Protein AF-A0A6J4H739-F1 (afdb_monomer_lite)

Structure (mmCIF, N/CA/C/O backbone):
data_AF-A0A6J4H739-F1
#
_entry.id   AF-A0A6J4H739-F1
#
loop_
_atom_site.group_PDB
_atom_site.id
_atom_site.type_symbol
_atom_site.label_atom_id
_atom_site.label_alt_id
_atom_site.label_comp_id
_atom_site.label_asym_id
_atom_site.label_entity_id
_atom_site.label_seq_id
_atom_site.pdbx_PDB_ins_code
_atom_site.Cartn_x
_atom_site.Cartn_y
_atom_site.Cartn_z
_atom_site.occupancy
_atom_site.B_iso_or_equiv
_atom_site.auth_seq_id
_atom_site.auth_comp_id
_atom_site.auth_asym_id
_atom_site.auth_atom_id
_atom_site.pdbx_PDB_model_num
ATOM 1 N N . SER A 1 1 ? -17.918 5.273 1.518 1.00 89.50 1 SER A N 1
ATOM 2 C CA . SER A 1 1 ? -17.869 4.591 0.202 1.00 89.50 1 SER A CA 1
ATOM 3 C C . SER A 1 1 ? -17.546 3.147 0.487 1.00 89.50 1 SER A C 1
ATOM 5 O O . SER A 1 1 ? -16.573 2.916 1.193 1.00 89.50 1 SER A O 1
ATOM 7 N N . LYS A 1 2 ? -18.307 2.193 -0.064 1.00 96.38 2 LYS A N 1
ATOM 8 C CA . LYS A 1 2 ? -18.131 0.759 0.223 1.00 96.38 2 LYS A CA 1
ATOM 9 C C . LYS A 1 2 ? -16.698 0.266 -0.025 1.00 96.38 2 LYS A C 1
ATOM 11 O O . LYS A 1 2 ? -16.213 -0.601 0.689 1.00 96.38 2 LYS A O 1
ATOM 16 N N . LEU A 1 3 ? -16.005 0.843 -1.010 1.00 96.38 3 LEU A N 1
ATOM 17 C CA . LEU A 1 3 ? -14.604 0.520 -1.291 1.00 96.38 3 LEU A CA 1
ATOM 18 C C . LEU A 1 3 ? -13.668 0.935 -0.148 1.00 96.38 3 LEU A C 1
ATOM 20 O O . LEU A 1 3 ? -12.768 0.182 0.204 1.00 96.38 3 LEU A O 1
ATOM 24 N N . TYR A 1 4 ? -13.888 2.119 0.427 1.00 97.12 4 TYR A N 1
ATOM 25 C CA . TYR A 1 4 ? -13.045 2.642 1.500 1.00 97.12 4 TYR A CA 1
ATOM 26 C C . TYR A 1 4 ? -13.166 1.794 2.768 1.00 97.12 4 TYR A C 1
ATOM 28 O O . TYR A 1 4 ? -12.153 1.447 3.351 1.00 97.12 4 TYR A O 1
ATOM 36 N N . GLU A 1 5 ? -14.381 1.382 3.137 1.00 98.19 5 GLU A N 1
ATOM 37 C CA . GLU A 1 5 ? -14.628 0.525 4.309 1.00 98.19 5 GLU A CA 1
ATOM 38 C C . GLU A 1 5 ? -13.943 -0.845 4.177 1.00 98.19 5 GLU A C 1
ATOM 40 O O . GLU A 1 5 ? -13.341 -1.351 5.123 1.00 98.19 5 GLU A O 1
ATOM 45 N N . VAL A 1 6 ? -13.992 -1.441 2.980 1.00 98.19 6 VAL A N 1
ATOM 46 C CA . VAL A 1 6 ? -13.293 -2.705 2.702 1.00 98.19 6 VAL A CA 1
ATOM 47 C C . VAL A 1 6 ? -11.778 -2.518 2.787 1.00 98.19 6 VAL A C 1
ATOM 49 O O . VAL A 1 6 ? -11.086 -3.373 3.340 1.00 98.19 6 VAL A O 1
ATOM 52 N N . LEU A 1 7 ? -11.263 -1.400 2.271 1.00 97.81 7 LEU A N 1
ATOM 53 C CA . LEU A 1 7 ? -9.837 -1.092 2.308 1.00 97.81 7 LEU A CA 1
ATOM 54 C C . LEU A 1 7 ? -9.346 -0.800 3.732 1.00 97.81 7 LEU A C 1
ATOM 56 O O . LEU A 1 7 ? -8.271 -1.262 4.102 1.00 97.81 7 LEU A O 1
ATOM 60 N N . GLU A 1 8 ? -10.128 -0.080 4.535 1.00 98.06 8 GLU A N 1
ATOM 61 C CA . GLU A 1 8 ? -9.837 0.207 5.942 1.00 98.06 8 GLU A CA 1
ATOM 62 C C . GLU A 1 8 ? -9.736 -1.085 6.752 1.00 98.06 8 GLU A C 1
ATOM 64 O O . GLU A 1 8 ? -8.735 -1.302 7.435 1.00 98.06 8 GLU A O 1
ATOM 69 N N . LYS A 1 9 ? -10.710 -1.990 6.595 1.00 98.31 9 LYS A N 1
ATOM 70 C CA . LYS A 1 9 ? -10.677 -3.299 7.250 1.00 98.31 9 LYS A CA 1
ATOM 71 C C . LYS A 1 9 ? -9.457 -4.121 6.831 1.00 98.31 9 LYS A C 1
ATOM 73 O O . LYS A 1 9 ? -8.757 -4.638 7.691 1.00 98.31 9 LYS A O 1
ATOM 78 N N . TRP A 1 10 ? -9.171 -4.205 5.531 1.00 98.25 10 TRP A N 1
ATOM 79 C CA . TRP A 1 10 ? -8.010 -4.953 5.040 1.00 98.25 10 TRP A CA 1
ATOM 80 C C . 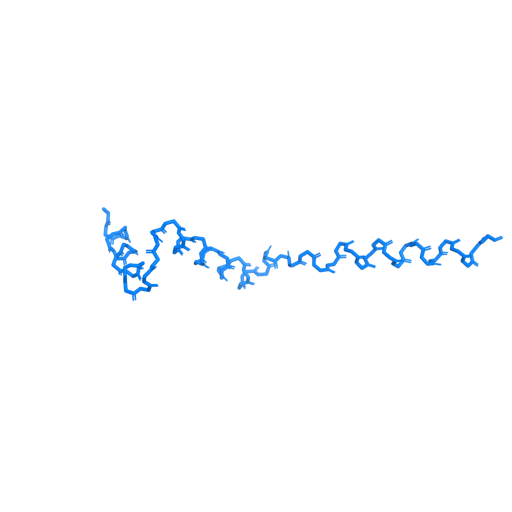TRP A 1 10 ? -6.688 -4.381 5.572 1.00 98.25 10 TRP A C 1
ATOM 82 O O . TRP A 1 10 ? -5.803 -5.129 5.978 1.00 98.25 10 TRP A O 1
ATOM 92 N N . SER A 1 11 ? -6.578 -3.052 5.636 1.00 98.50 11 SER A N 1
ATOM 93 C CA . SER A 1 11 ? -5.409 -2.382 6.213 1.00 98.50 11 SER A CA 1
ATOM 94 C C . SER A 1 11 ? -5.239 -2.744 7.692 1.00 98.50 11 SER A C 1
ATOM 96 O O . SER A 1 11 ? -4.134 -3.070 8.121 1.00 98.50 11 SER A O 1
ATOM 98 N N . ALA A 1 12 ? -6.335 -2.741 8.458 1.00 98.25 12 ALA A N 1
ATOM 99 C CA . ALA A 1 12 ? -6.332 -3.108 9.871 1.00 98.25 12 ALA A CA 1
ATOM 100 C C . ALA A 1 12 ? -5.949 -4.582 10.095 1.00 98.25 12 ALA A C 1
ATOM 102 O O . ALA A 1 12 ? -5.139 -4.863 10.979 1.00 98.25 12 ALA A O 1
ATOM 103 N N . ASP A 1 13 ? -6.463 -5.499 9.269 1.00 98.50 13 ASP A N 1
ATOM 104 C CA . ASP A 1 13 ? -6.136 -6.932 9.320 1.00 98.50 13 ASP A CA 1
ATOM 105 C C . ASP A 1 13 ? -4.628 -7.185 9.095 1.00 98.50 13 ASP A C 1
ATOM 107 O O . ASP A 1 13 ? -4.058 -8.126 9.647 1.00 98.50 13 ASP A O 1
ATOM 111 N N . GLU A 1 14 ? -3.960 -6.321 8.323 1.00 97.81 14 GLU A N 1
ATOM 112 C CA . GLU A 1 14 ? -2.523 -6.398 8.024 1.00 97.81 14 GLU A CA 1
ATOM 113 C C . GLU A 1 14 ? -1.657 -5.462 8.890 1.00 97.81 14 GLU A C 1
ATOM 115 O O . GLU A 1 14 ? -0.465 -5.302 8.618 1.00 97.81 14 GLU A O 1
ATOM 120 N N . LEU A 1 15 ? -2.235 -4.848 9.932 1.00 97.62 15 LEU A N 1
ATOM 121 C CA . LEU A 1 15 ? -1.571 -3.887 10.826 1.00 97.62 15 LEU A CA 1
ATOM 122 C C . LEU A 1 15 ? -0.898 -2.721 10.074 1.00 97.62 15 LEU A C 1
ATOM 124 O O . LEU A 1 15 ? 0.160 -2.223 10.465 1.00 97.62 15 LEU A O 1
ATOM 128 N N . ARG A 1 16 ? -1.520 -2.275 8.980 1.00 94.12 16 ARG A N 1
ATOM 129 C CA . ARG A 1 16 ? -1.075 -1.162 8.137 1.00 94.12 16 ARG A CA 1
ATOM 130 C C . ARG A 1 16 ? -2.004 0.039 8.270 1.00 94.12 16 ARG A C 1
ATOM 132 O O . ARG A 1 16 ? -3.193 -0.084 8.553 1.00 94.12 16 ARG A O 1
ATOM 139 N N . SER A 1 17 ? -1.466 1.226 7.990 1.00 98.31 17 SER A N 1
ATOM 140 C CA . SER A 1 17 ? -2.315 2.385 7.712 1.00 98.31 17 SER A CA 1
ATOM 141 C C . SER A 1 17 ? -2.986 2.231 6.345 1.00 98.31 17 SER A C 1
ATOM 143 O O . SER A 1 17 ? -2.455 1.568 5.451 1.00 98.31 17 SER A O 1
ATOM 145 N N . VAL A 1 18 ? -4.122 2.903 6.149 1.00 97.81 18 VAL A N 1
ATOM 146 C CA . VAL A 1 18 ? -4.820 2.916 4.853 1.00 97.81 18 VAL A CA 1
ATOM 147 C C . VAL A 1 18 ? -3.911 3.422 3.728 1.00 97.81 18 VAL A C 1
ATOM 149 O O . VAL A 1 18 ? -3.890 2.837 2.648 1.00 97.81 18 VAL A O 1
ATOM 152 N N . ASN A 1 19 ? -3.097 4.453 3.983 1.00 98.19 19 ASN A N 1
ATOM 153 C CA . ASN A 1 19 ? -2.127 4.942 2.997 1.00 98.19 19 ASN A CA 1
ATOM 154 C C . ASN A 1 19 ? -1.077 3.882 2.642 1.00 98.19 19 ASN A C 1
ATOM 156 O O . ASN A 1 19 ? -0.819 3.668 1.460 1.00 98.19 19 ASN A O 1
ATOM 160 N N . ALA A 1 20 ? -0.523 3.178 3.635 1.00 98.12 20 ALA A N 1
ATOM 161 C CA . ALA A 1 20 ? 0.444 2.111 3.383 1.00 98.12 20 ALA A CA 1
ATOM 162 C C . ALA A 1 20 ? -0.174 0.966 2.561 1.00 98.12 20 ALA A C 1
ATOM 164 O O . ALA A 1 20 ? 0.484 0.402 1.686 1.00 98.12 20 ALA A O 1
ATOM 165 N N . GLN A 1 21 ? -1.452 0.654 2.792 1.00 98.19 21 GLN A N 1
ATOM 166 C CA . GLN A 1 21 ? -2.170 -0.341 2.000 1.00 98.19 21 GLN A CA 1
ATOM 167 C C . GLN A 1 21 ? -2.383 0.108 0.551 1.00 98.19 21 GLN A C 1
ATOM 169 O O . GLN A 1 21 ? -2.178 -0.678 -0.374 1.00 98.19 21 GLN A O 1
ATOM 174 N N . ILE A 1 22 ? -2.753 1.375 0.336 1.00 98.00 22 ILE A N 1
ATOM 175 C CA . ILE A 1 22 ? -2.889 1.958 -1.007 1.00 98.00 22 ILE A CA 1
ATOM 176 C C . ILE A 1 22 ? -1.561 1.858 -1.760 1.00 98.00 22 ILE A C 1
ATOM 178 O O . ILE A 1 22 ? -1.533 1.372 -2.890 1.00 98.00 22 ILE A O 1
ATOM 182 N N . GLU A 1 23 ? -0.459 2.269 -1.135 1.00 97.62 23 GLU A N 1
ATOM 183 C CA . GLU A 1 23 ? 0.873 2.195 -1.740 1.00 97.62 23 GLU A CA 1
ATOM 184 C C . GLU A 1 23 ? 1.255 0.762 -2.112 1.00 97.62 23 GLU A C 1
ATOM 186 O O . GLU A 1 23 ? 1.718 0.519 -3.228 1.00 97.62 23 GLU A O 1
ATOM 191 N N . TYR A 1 24 ? 1.011 -0.197 -1.215 1.00 96.50 24 TYR A N 1
ATOM 192 C CA . TYR A 1 24 ? 1.275 -1.610 -1.468 1.00 96.50 24 TYR A CA 1
ATOM 193 C C . TYR A 1 24 ? 0.511 -2.121 -2.697 1.00 96.50 24 TYR A C 1
ATOM 195 O O . TYR A 1 24 ? 1.110 -2.670 -3.626 1.00 96.50 24 TYR A O 1
ATOM 203 N N . VAL A 1 25 ? -0.801 -1.878 -2.747 1.00 96.94 25 VAL A N 1
ATOM 204 C CA . VAL A 1 25 ? -1.660 -2.309 -3.859 1.00 96.94 25 VAL A CA 1
ATOM 205 C C . VAL A 1 25 ? -1.246 -1.649 -5.173 1.00 96.94 25 VAL A C 1
ATOM 207 O O . VAL A 1 25 ? -1.174 -2.324 -6.201 1.00 96.94 25 VAL A O 1
ATOM 210 N N . LEU A 1 26 ? -0.942 -0.348 -5.163 1.00 96.81 26 LEU A N 1
ATOM 211 C CA . LEU A 1 26 ? -0.509 0.380 -6.357 1.00 96.81 26 LEU A CA 1
ATOM 212 C C . LEU A 1 26 ? 0.855 -0.100 -6.860 1.00 96.81 26 LEU A C 1
ATOM 214 O O . LEU A 1 26 ? 1.050 -0.244 -8.070 1.00 96.81 26 LEU A O 1
ATOM 218 N N . LYS A 1 27 ? 1.791 -0.399 -5.958 1.00 95.31 27 LYS A N 1
ATOM 219 C CA . LYS A 1 27 ? 3.099 -0.958 -6.311 1.00 95.31 27 LYS A CA 1
ATOM 220 C C . LYS A 1 27 ? 2.960 -2.334 -6.958 1.00 95.31 27 LYS A C 1
ATOM 222 O O . LYS A 1 27 ? 3.535 -2.585 -8.014 1.00 95.31 27 LYS A O 1
ATOM 227 N N . GLU A 1 28 ? 2.125 -3.200 -6.397 1.00 95.62 28 GLU A N 1
ATOM 228 C CA . GLU A 1 28 ? 1.830 -4.505 -6.992 1.00 95.62 28 GLU A CA 1
ATOM 229 C C . GLU A 1 28 ? 1.116 -4.380 -8.346 1.00 95.62 28 GLU A C 1
ATOM 231 O O . GLU A 1 28 ? 1.473 -5.063 -9.308 1.00 95.62 28 GLU A O 1
ATOM 236 N N . ALA A 1 29 ? 0.142 -3.475 -8.463 1.00 96.50 29 ALA A N 1
ATOM 237 C CA . ALA A 1 29 ? -0.578 -3.233 -9.712 1.00 96.50 29 ALA A CA 1
ATOM 238 C C . ALA A 1 29 ? 0.348 -2.700 -10.816 1.00 96.50 29 ALA A C 1
ATOM 240 O O . ALA A 1 29 ? 0.314 -3.181 -11.949 1.00 96.50 29 ALA A O 1
ATOM 241 N N . THR A 1 30 ? 1.217 -1.742 -10.493 1.00 95.19 30 THR A N 1
ATOM 242 C CA . THR A 1 30 ? 2.196 -1.181 -11.438 1.00 95.19 30 THR A CA 1
ATOM 243 C C . THR A 1 30 ? 3.257 -2.203 -11.841 1.00 95.19 30 THR A C 1
ATOM 245 O O . THR A 1 30 ? 3.644 -2.233 -13.012 1.00 95.19 30 THR A O 1
ATOM 248 N N . ARG A 1 31 ? 3.677 -3.089 -10.928 1.00 92.94 31 ARG A N 1
ATOM 249 C CA . ARG A 1 31 ? 4.575 -4.216 -11.224 1.00 92.94 31 ARG A CA 1
ATOM 250 C C . ARG A 1 31 ? 3.944 -5.203 -12.195 1.00 92.94 31 ARG A C 1
ATOM 252 O O . ARG A 1 31 ? 4.545 -5.512 -13.220 1.00 92.94 31 ARG A O 1
ATOM 259 N N . LYS A 1 32 ? 2.709 -5.633 -11.925 1.00 92.94 32 LYS A N 1
ATOM 260 C CA . LYS A 1 32 ? 1.944 -6.527 -12.812 1.00 92.94 32 LYS A CA 1
ATOM 261 C C . LYS A 1 32 ? 1.675 -5.899 -14.178 1.00 92.94 32 LYS A C 1
ATOM 263 O O . LYS A 1 32 ? 1.694 -6.596 -15.184 1.00 92.94 32 LYS A O 1
ATOM 268 N N . ALA A 1 33 ? 1.481 -4.582 -14.225 1.00 95.31 33 ALA A N 1
ATOM 269 C CA . ALA A 1 33 ? 1.324 -3.835 -15.469 1.00 95.31 33 ALA A CA 1
ATOM 270 C C . ALA A 1 33 ? 2.645 -3.608 -16.235 1.00 95.31 33 ALA A C 1
ATOM 272 O O . ALA A 1 33 ? 2.624 -2.953 -17.276 1.00 95.31 33 ALA A O 1
ATOM 273 N N . GLY A 1 34 ? 3.796 -4.062 -15.719 1.00 91.12 34 GLY A N 1
ATOM 274 C CA . GLY A 1 34 ? 5.113 -3.815 -16.320 1.00 91.12 34 GLY A CA 1
ATOM 275 C C . GLY A 1 34 ? 5.543 -2.342 -16.301 1.00 91.12 34 GLY A C 1
ATOM 276 O O . GLY A 1 34 ? 6.475 -1.953 -17.000 1.00 91.12 34 GLY A O 1
ATOM 277 N N . ARG A 1 35 ? 4.856 -1.503 -15.518 1.00 89.00 35 ARG A N 1
ATOM 278 C CA . ARG A 1 35 ? 5.124 -0.060 -15.395 1.00 89.00 35 ARG A CA 1
ATOM 279 C C . ARG A 1 35 ? 6.095 0.257 -14.269 1.00 89.00 35 ARG A C 1
ATOM 281 O O . ARG A 1 35 ? 6.700 1.324 -14.270 1.00 89.00 35 ARG A O 1
ATOM 288 N N . TRP A 1 36 ? 6.255 -0.669 -13.330 1.00 85.88 36 TRP A N 1
ATOM 289 C CA . TRP A 1 36 ? 7.265 -0.577 -12.288 1.00 85.88 36 TRP A CA 1
ATOM 290 C C . TRP A 1 36 ? 8.633 -0.958 -12.862 1.00 85.88 36 TRP 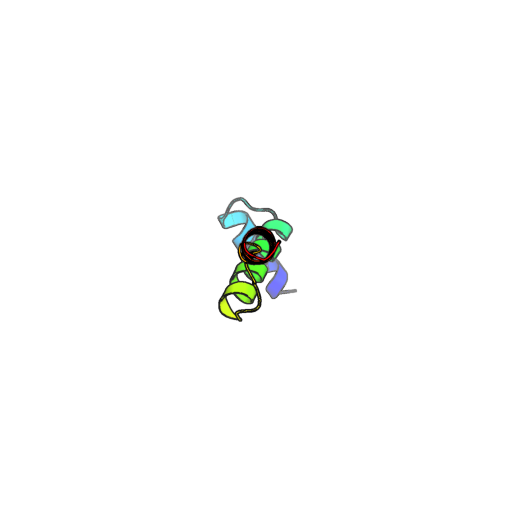A C 1
ATOM 292 O O . TRP A 1 36 ? 9.053 -2.115 -12.799 1.00 85.88 36 TRP A O 1
ATOM 302 N N . LYS A 1 37 ? 9.320 0.010 -13.476 1.00 77.75 37 LYS A N 1
ATOM 303 C CA . LYS A 1 37 ? 10.735 -0.143 -13.822 1.00 77.75 37 LYS A CA 1
ATOM 304 C C . LYS A 1 37 ? 11.525 -0.069 -12.518 1.00 77.75 37 LYS A C 1
ATOM 306 O O . LYS A 1 37 ? 11.612 0.996 -11.920 1.00 77.75 37 LYS A O 1
ATOM 311 N N . GLU A 1 38 ? 12.065 -1.193 -12.051 1.00 67.38 38 GLU A N 1
ATOM 312 C CA . GLU A 1 38 ? 13.065 -1.143 -10.985 1.00 67.38 38 GLU A CA 1
ATOM 313 C C . GLU A 1 38 ? 14.265 -0.346 -11.507 1.00 67.38 38 GLU A C 1
ATOM 315 O O . GLU A 1 38 ? 14.827 -0.682 -12.551 1.00 67.38 38 GLU A O 1
ATOM 320 N N . GLU A 1 39 ? 14.665 0.699 -10.782 1.00 59.59 39 GLU A N 1
ATOM 321 C CA . GLU A 1 39 ? 15.822 1.568 -11.066 1.00 59.59 39 GLU A CA 1
ATOM 322 C C . GLU A 1 39 ? 17.179 0.833 -11.087 1.00 59.59 39 GLU A C 1
ATOM 324 O O . GLU A 1 39 ? 18.235 1.452 -11.049 1.00 59.59 39 GLU A O 1
ATOM 329 N N . LYS A 1 40 ? 17.201 -0.497 -11.202 1.00 56.09 40 LYS A N 1
ATOM 330 C CA . LYS A 1 40 ? 18.437 -1.263 -11.373 1.00 56.09 40 LYS A CA 1
ATOM 331 C C . LYS A 1 40 ? 19.088 -1.070 -12.744 1.00 56.09 40 LYS A C 1
ATOM 333 O O . LYS A 1 40 ? 20.246 -1.424 -12.904 1.00 56.09 40 LYS A O 1
ATOM 338 N N . ARG A 1 41 ? 18.379 -0.505 -13.729 1.00 55.53 41 ARG A N 1
ATO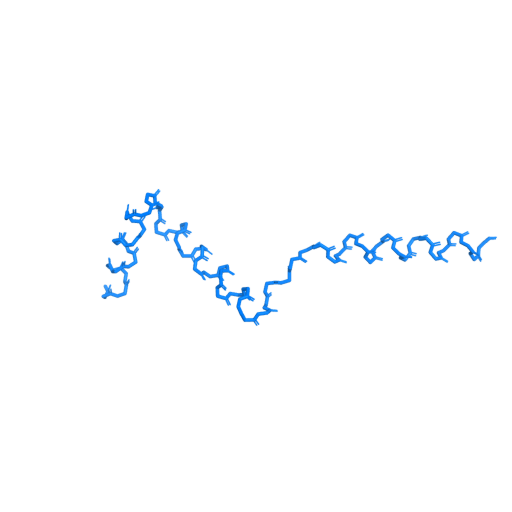M 339 C CA . ARG A 1 41 ? 18.922 -0.298 -15.083 1.00 55.53 41 ARG A CA 1
ATOM 340 C C . ARG A 1 41 ? 19.610 1.057 -15.281 1.00 55.53 41 ARG A C 1
ATOM 342 O O . ARG A 1 41 ? 20.405 1.176 -16.201 1.00 55.53 41 ARG A O 1
ATOM 349 N N . SER A 1 42 ? 19.359 2.049 -14.427 1.00 52.59 42 SER A N 1
ATOM 350 C CA . SER A 1 42 ? 19.982 3.372 -14.593 1.00 52.59 42 SER A CA 1
ATOM 351 C C . SER A 1 42 ? 21.455 3.372 -14.173 1.00 52.59 42 SER A C 1
ATOM 353 O O . SER A 1 42 ? 22.264 4.004 -14.833 1.00 52.59 42 SER A O 1
ATOM 355 N N . GLN A 1 43 ? 21.828 2.585 -13.158 1.00 54.62 43 GLN A N 1
ATOM 356 C CA . GLN A 1 43 ? 23.230 2.484 -12.721 1.00 54.62 43 GLN A CA 1
ATOM 357 C C . GLN A 1 43 ? 24.082 1.588 -13.632 1.00 54.62 43 GLN A C 1
ATOM 359 O O . GLN A 1 43 ? 25.290 1.759 -13.696 1.00 54.62 43 GLN A O 1
ATOM 364 N N . GLN A 1 44 ? 23.474 0.632 -14.344 1.00 55.66 44 GLN A N 1
ATOM 365 C CA . GLN A 1 44 ? 24.215 -0.301 -15.199 1.00 55.66 44 GLN A CA 1
ATOM 366 C C . GLN A 1 44 ? 24.513 0.290 -16.589 1.00 55.66 44 GLN A C 1
ATOM 368 O O . GLN A 1 44 ? 25.580 0.036 -17.131 1.00 55.66 44 GLN A O 1
ATOM 373 N N . ILE A 1 45 ? 23.613 1.130 -17.122 1.00 57.62 45 ILE A N 1
ATOM 374 C CA . ILE A 1 45 ? 23.838 1.849 -18.389 1.00 57.62 45 ILE A CA 1
ATOM 375 C C . ILE A 1 45 ? 24.906 2.945 -18.216 1.00 57.62 45 ILE A C 1
ATOM 377 O O . ILE A 1 45 ? 25.745 3.110 -19.091 1.00 57.62 45 ILE A O 1
ATOM 381 N N . GLU A 1 46 ? 24.949 3.636 -17.069 1.00 57.00 46 GLU A N 1
ATOM 382 C CA . GLU A 1 46 ? 26.007 4.626 -16.787 1.00 57.00 46 GLU A CA 1
ATOM 383 C C . GLU A 1 46 ? 27.402 3.997 -16.615 1.00 57.00 46 GLU A C 1
ATOM 385 O O . GLU A 1 46 ? 28.399 4.642 -16.934 1.00 57.00 46 GLU A O 1
ATOM 390 N N . LEU A 1 47 ? 27.486 2.746 -16.140 1.00 57.75 47 LEU A N 1
ATOM 391 C CA . LEU A 1 47 ? 28.756 2.026 -15.995 1.00 57.75 47 LEU A CA 1
ATOM 392 C C . LEU A 1 47 ? 29.260 1.469 -17.3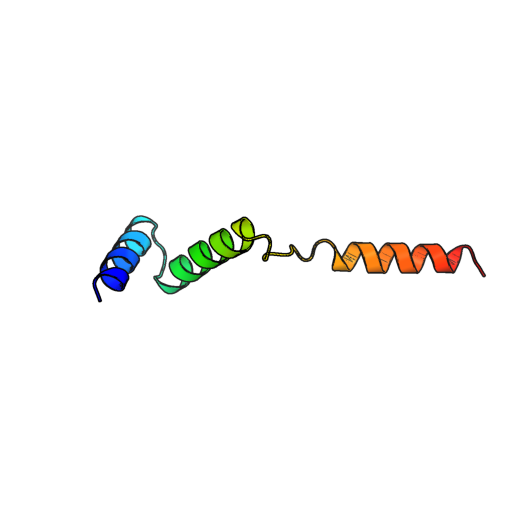39 1.00 57.75 47 LEU A C 1
ATOM 394 O O . LEU A 1 47 ? 30.434 1.656 -17.651 1.00 57.75 47 LEU A O 1
ATOM 398 N N . GLU A 1 48 ? 28.387 0.884 -18.168 1.00 56.81 48 GLU A N 1
ATOM 399 C CA . GLU A 1 48 ? 28.758 0.381 -19.506 1.00 56.81 48 GLU A CA 1
ATOM 400 C C . GLU A 1 48 ? 29.211 1.516 -20.452 1.00 56.81 48 GLU A C 1
ATOM 402 O O . GLU A 1 48 ? 30.223 1.373 -21.138 1.00 56.81 48 GLU A O 1
ATOM 407 N N . ASP A 1 49 ? 28.553 2.684 -20.414 1.00 57.69 49 ASP A N 1
ATOM 408 C CA . ASP A 1 49 ? 28.952 3.865 -21.206 1.00 57.69 49 ASP A CA 1
ATOM 409 C C . ASP A 1 49 ? 30.300 4.470 -20.753 1.00 57.69 49 ASP A C 1
ATOM 411 O O . ASP A 1 49 ? 30.961 5.188 -21.513 1.00 57.69 49 ASP A O 1
ATOM 415 N N . SER A 1 50 ? 30.715 4.208 -19.507 1.00 58.38 50 SER A N 1
ATOM 416 C CA . SER A 1 50 ? 31.986 4.693 -18.958 1.00 58.38 50 SER A CA 1
ATOM 417 C C . SER A 1 50 ? 33.170 3.779 -19.291 1.00 58.38 50 SER A C 1
ATOM 419 O O . SER A 1 50 ? 34.261 4.282 -19.554 1.00 58.38 50 SER A O 1
ATOM 421 N N . GLU A 1 51 ? 32.954 2.462 -19.365 1.00 57.72 51 GLU A N 1
ATOM 422 C CA . GLU A 1 51 ? 33.982 1.480 -19.734 1.00 57.72 51 GLU A CA 1
ATOM 423 C C . GLU A 1 51 ? 34.308 1.534 -21.238 1.00 57.72 51 GLU A C 1
ATOM 425 O O . GLU A 1 51 ? 35.477 1.466 -21.614 1.00 57.72 51 GLU A O 1
ATOM 430 N N . GLU A 1 52 ? 33.321 1.788 -22.110 1.00 57.28 52 GLU A N 1
ATOM 431 C CA . GLU A 1 52 ? 33.550 1.884 -23.564 1.00 57.28 52 GLU A CA 1
ATOM 432 C C . GLU A 1 52 ? 34.356 3.136 -23.983 1.00 57.28 52 GLU A C 1
ATOM 434 O O . GLU A 1 52 ? 34.926 3.185 -25.079 1.00 57.28 52 GLU A O 1
ATOM 439 N N . LYS A 1 53 ? 34.427 4.161 -23.122 1.00 56.00 53 LYS A N 1
ATOM 440 C CA . LYS A 1 53 ? 35.256 5.356 -23.353 1.00 56.00 53 LYS A CA 1
ATOM 441 C C . LYS A 1 53 ? 36.721 5.167 -22.975 1.00 56.00 53 LYS A C 1
ATOM 443 O O . LYS A 1 53 ? 37.561 5.821 -23.578 1.00 56.00 53 LYS A O 1
ATOM 448 N N . ILE A 1 54 ? 37.026 4.296 -22.014 1.00 57.44 54 ILE A N 1
ATOM 449 C CA . ILE A 1 54 ? 38.400 4.076 -21.535 1.00 57.44 54 ILE A CA 1
ATOM 450 C C . ILE A 1 54 ? 39.223 3.285 -22.566 1.00 57.44 54 ILE A C 1
ATOM 452 O O . ILE A 1 54 ? 40.421 3.508 -22.683 1.00 57.44 54 ILE A O 1
ATOM 456 N N . ASP A 1 55 ? 38.582 2.429 -23.368 1.00 54.97 55 ASP A N 1
ATOM 457 C CA . ASP A 1 55 ? 39.250 1.619 -24.401 1.00 54.97 55 ASP A CA 1
ATOM 458 C C . ASP A 1 55 ? 39.427 2.334 -25.763 1.00 54.97 55 ASP A C 1
ATOM 460 O O . ASP A 1 55 ? 39.999 1.759 -26.693 1.00 54.97 55 ASP A O 1
ATOM 464 N N . LYS A 1 56 ? 38.926 3.570 -25.925 1.00 57.34 56 LYS A N 1
ATOM 465 C CA . LYS A 1 56 ? 38.972 4.327 -27.198 1.00 57.34 56 LYS A CA 1
ATOM 466 C C . LYS A 1 56 ? 39.881 5.567 -27.176 1.00 57.34 56 LYS A C 1
ATOM 468 O O . LYS 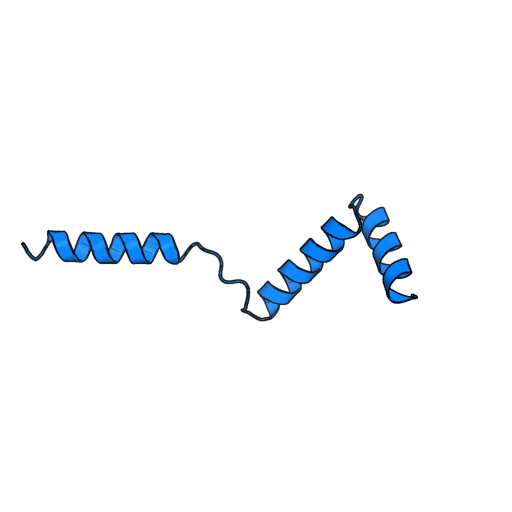A 1 56 ? 39.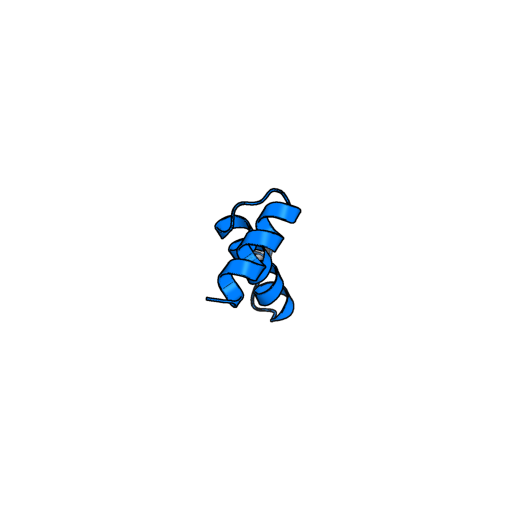885 6.302 -28.166 1.00 57.34 56 LYS A O 1
ATOM 473 N N . GLU A 1 57 ? 40.644 5.787 -26.107 1.00 49.06 57 GLU A N 1
ATOM 474 C CA . GLU A 1 57 ? 41.600 6.901 -25.945 1.00 49.06 57 GLU A CA 1
ATOM 475 C C . GLU A 1 57 ? 43.014 6.381 -25.651 1.00 49.06 57 GLU A C 1
ATOM 477 O O . GLU A 1 57 ? 43.972 6.938 -26.238 1.00 49.06 57 GLU A O 1
#

Organism: NCBI:txid1267456

Radius of gyration: 20.24 Å; chains: 1; bounding box: 60×14×38 Å

Sequence (57 aa):
SKLYEVLEKWSADELRSVNAQIEYVLKEATRKAGRWKEEKRSQQIELEDSEEKIDKE

InterPro domains:
  IPR010985 Ribbon-helix-helix [SSF47598] (2-38)

Secondary structure (DSSP, 8-state):
-HHHHHHHHHHHHTT--HHHHHHHHHHHHHHHTT----GGGHHHHHHHHHHHHHTT-

Foldseek 3Di:
DVVQVVLCVVCVVVVHDSVVSVVVVVCVVCVVVVNPDDPPPVVVVVVVVVVVVVVPD

pLDDT: mean 81.99, std 18.91, range [49.06, 98.5]